Protein AF-A0A1I4NLL4-F1 (afdb_monomer_lite)

Structure (mmCIF, N/CA/C/O backbone):
data_AF-A0A1I4NLL4-F1
#
_entry.id   AF-A0A1I4NLL4-F1
#
loop_
_atom_site.group_PDB
_atom_site.id
_atom_site.type_symbol
_atom_site.label_atom_id
_atom_site.label_alt_id
_atom_site.label_comp_id
_atom_site.label_asym_id
_atom_site.label_entity_id
_atom_site.label_seq_id
_atom_site.pdbx_PDB_ins_code
_atom_site.Cartn_x
_atom_site.Cartn_y
_atom_site.Cartn_z
_atom_site.occupancy
_atom_site.B_iso_or_equiv
_atom_site.auth_seq_id
_atom_site.auth_comp_id
_atom_site.auth_asym_id
_atom_site.auth_atom_id
_atom_site.pdbx_PDB_model_num
ATOM 1 N N . MET A 1 1 ? 5.202 -12.900 27.255 1.00 68.69 1 MET A N 1
ATOM 2 C CA . MET A 1 1 ? 3.920 -12.199 27.009 1.00 68.69 1 MET A CA 1
ATOM 3 C C . MET A 1 1 ? 3.088 -12.267 28.282 1.00 68.69 1 MET A C 1
ATOM 5 O O . MET A 1 1 ? 3.001 -13.354 28.844 1.00 68.69 1 MET A O 1
ATOM 9 N N . LYS A 1 2 ? 2.554 -11.153 28.801 1.00 86.75 2 LYS A N 1
ATOM 10 C CA . LYS A 1 2 ? 1.769 -11.177 30.051 1.00 86.75 2 LYS A CA 1
ATOM 11 C C . LYS A 1 2 ? 0.328 -11.623 29.757 1.00 86.75 2 LYS A C 1
ATOM 13 O O . LYS A 1 2 ? -0.182 -11.386 28.667 1.00 86.75 2 LYS A O 1
ATOM 18 N N . VAL A 1 3 ? -0.362 -12.223 30.735 1.00 88.06 3 VAL A N 1
ATOM 19 C CA . VAL A 1 3 ? -1.762 -12.697 30.585 1.00 88.06 3 VAL A CA 1
ATOM 20 C C . VAL A 1 3 ? -2.715 -11.576 30.141 1.00 88.06 3 VAL A C 1
ATOM 22 O O . VAL A 1 3 ? -3.640 -11.814 29.366 1.00 88.06 3 VAL A O 1
ATOM 25 N N . ASN A 1 4 ? -2.480 -10.342 30.595 1.00 87.62 4 ASN A N 1
ATOM 26 C CA . ASN A 1 4 ? -3.275 -9.183 30.183 1.00 87.62 4 ASN A CA 1
ATOM 27 C C . ASN A 1 4 ? -3.059 -8.813 28.709 1.00 87.62 4 ASN A C 1
ATOM 29 O O . ASN A 1 4 ? -4.031 -8.479 28.033 1.00 87.62 4 ASN A O 1
ATOM 33 N N . ASP A 1 5 ? -1.830 -8.938 28.200 1.00 90.69 5 ASP A N 1
ATOM 34 C CA . ASP A 1 5 ? -1.518 -8.692 26.787 1.00 90.69 5 ASP A CA 1
ATOM 35 C C . ASP A 1 5 ? -2.234 -9.724 25.912 1.00 90.69 5 ASP A C 1
ATOM 37 O O . ASP A 1 5 ? -2.877 -9.366 24.930 1.00 90.69 5 ASP A O 1
ATOM 41 N N . LEU A 1 6 ? -2.224 -10.997 26.325 1.00 91.75 6 LEU A N 1
ATOM 42 C CA . LEU A 1 6 ? -2.932 -12.067 25.621 1.00 91.75 6 LEU A CA 1
ATOM 43 C C . LEU A 1 6 ? -4.442 -11.793 25.539 1.00 91.75 6 LEU A C 1
ATOM 45 O O . LEU A 1 6 ? -5.037 -11.908 24.470 1.00 91.75 6 LEU A O 1
ATOM 49 N N . LYS A 1 7 ? -5.070 -11.372 26.647 1.00 91.94 7 LYS A N 1
ATOM 50 C CA . LYS A 1 7 ? -6.494 -10.989 26.657 1.00 91.94 7 LYS A CA 1
ATOM 51 C C . LYS A 1 7 ? -6.779 -9.813 25.720 1.00 91.94 7 LYS A C 1
ATOM 53 O O . LYS A 1 7 ? -7.811 -9.810 25.048 1.00 91.94 7 LYS A O 1
ATOM 58 N N . ALA A 1 8 ? -5.892 -8.819 25.676 1.00 93.00 8 ALA A N 1
ATOM 59 C CA . ALA A 1 8 ? -6.034 -7.668 24.790 1.00 93.00 8 ALA A CA 1
ATOM 60 C C . ALA A 1 8 ? -5.918 -8.071 23.312 1.00 93.00 8 ALA A C 1
ATOM 62 O O . ALA A 1 8 ? -6.764 -7.666 22.515 1.00 93.00 8 ALA A O 1
ATOM 63 N N . ILE A 1 9 ? -4.942 -8.920 22.974 1.00 92.50 9 ILE A N 1
ATOM 64 C CA . ILE A 1 9 ? -4.741 -9.461 21.623 1.00 92.50 9 ILE A CA 1
ATOM 65 C C . ILE A 1 9 ? -5.979 -10.242 21.173 1.00 92.50 9 ILE A C 1
ATOM 67 O O . ILE A 1 9 ? -6.538 -9.940 20.125 1.00 92.50 9 ILE A O 1
ATOM 71 N N . LEU A 1 10 ? -6.482 -11.171 21.993 1.00 92.62 10 LEU A N 1
ATOM 72 C CA . LEU A 1 10 ? -7.676 -11.959 21.659 1.00 92.62 10 LEU A CA 1
ATOM 73 C C . LEU A 1 10 ? -8.913 -11.075 21.444 1.00 92.62 10 LEU A C 1
ATOM 75 O O . LEU A 1 10 ? -9.670 -11.268 20.493 1.00 92.62 10 LEU A O 1
ATOM 79 N N . LYS A 1 11 ? -9.105 -10.062 22.299 1.00 94.25 11 LYS A N 1
ATOM 80 C CA . LYS A 1 11 ? -10.208 -9.102 22.160 1.00 94.25 11 LYS A CA 1
ATOM 81 C C . LYS A 1 11 ? -10.083 -8.264 20.886 1.00 94.25 11 LYS A C 1
ATOM 83 O O . LYS A 1 11 ? -11.100 -7.952 20.270 1.00 94.25 11 LYS A O 1
ATOM 88 N N . PHE A 1 12 ? -8.866 -7.877 20.512 1.00 93.31 12 PHE A N 1
ATOM 89 C CA . PHE A 1 12 ? -8.600 -7.166 19.266 1.00 93.31 12 PHE A CA 1
ATOM 90 C C . PHE A 1 12 ? -8.915 -8.054 18.057 1.00 93.31 12 PHE A C 1
ATOM 92 O O . PHE A 1 12 ? -9.719 -7.656 17.221 1.00 93.31 12 PHE A O 1
ATOM 99 N N . SER A 1 13 ? -8.384 -9.278 18.021 1.00 91.56 13 SER A N 1
ATOM 100 C CA . SER A 1 13 ? -8.610 -10.232 16.928 1.00 91.56 13 SER A CA 1
ATOM 101 C C . SER A 1 13 ? -10.086 -10.587 16.743 1.00 91.56 13 SER A C 1
ATOM 103 O O . SER A 1 13 ? -10.565 -10.633 15.618 1.00 91.56 13 SER A O 1
ATOM 105 N N . SER A 1 14 ? -10.846 -10.754 17.830 1.00 93.38 14 SER A N 1
ATOM 106 C CA . SER A 1 14 ? -12.292 -11.001 17.740 1.00 93.38 14 SER A CA 1
ATOM 107 C C . SER A 1 14 ? -13.059 -9.812 17.146 1.00 93.38 14 SER A C 1
ATOM 109 O O . SER A 1 14 ? -13.998 -10.000 16.375 1.00 93.38 14 SER A O 1
ATOM 111 N N . ARG A 1 15 ? -12.663 -8.573 17.470 1.00 94.19 15 ARG A N 1
ATOM 112 C CA . ARG A 1 15 ? -13.264 -7.363 16.881 1.00 94.19 15 ARG A CA 1
ATOM 113 C C . ARG A 1 15 ? -12.895 -7.194 15.412 1.00 94.19 15 ARG A C 1
ATOM 115 O O . ARG A 1 15 ? -13.739 -6.753 14.643 1.00 94.19 15 ARG A O 1
ATOM 122 N N . GLU A 1 16 ? -11.658 -7.523 15.055 1.00 93.75 16 GLU A N 1
ATOM 123 C CA . GLU A 1 16 ? -11.162 -7.546 13.677 1.00 93.75 16 GLU A CA 1
ATOM 124 C C . GLU A 1 16 ? -11.992 -8.522 12.830 1.00 93.75 16 GLU A C 1
ATOM 126 O O . GLU A 1 16 ? -12.594 -8.121 11.837 1.00 93.75 16 GLU A O 1
ATOM 131 N N . GLU A 1 17 ? -12.142 -9.764 13.295 1.00 91.44 17 GLU A N 1
ATOM 132 C CA . GLU A 1 17 ? -12.950 -10.795 12.634 1.00 91.44 17 GLU A CA 1
ATOM 133 C C . GLU A 1 17 ? -14.425 -10.383 12.506 1.00 91.44 17 GLU A C 1
ATOM 135 O O . GLU A 1 17 ? -15.008 -10.467 11.426 1.00 91.44 17 GLU A O 1
ATOM 140 N N . ALA A 1 18 ? -15.019 -9.844 13.575 1.00 93.94 18 ALA A N 1
ATOM 141 C CA . ALA A 1 18 ? -16.400 -9.366 13.557 1.00 93.94 18 ALA A CA 1
ATOM 142 C C . ALA A 1 18 ? -16.617 -8.126 12.671 1.00 93.94 18 ALA A C 1
ATOM 144 O O . ALA A 1 18 ? -17.746 -7.877 12.247 1.00 93.94 18 ALA A O 1
ATOM 145 N N . MET A 1 19 ? -15.584 -7.313 12.432 1.00 95.06 19 MET A N 1
ATOM 146 C CA . MET A 1 19 ? -15.660 -6.164 11.531 1.00 95.06 19 MET A CA 1
ATOM 147 C C . MET A 1 19 ? -15.588 -6.623 10.077 1.00 95.06 19 MET A C 1
ATOM 149 O O . MET A 1 19 ? -16.462 -6.270 9.289 1.00 95.06 19 MET A O 1
ATOM 153 N N . PHE A 1 20 ? -14.595 -7.444 9.732 1.00 93.12 20 PHE A N 1
ATOM 154 C CA . PHE A 1 20 ? -14.406 -7.915 8.360 1.00 93.12 20 PHE A CA 1
ATOM 155 C C . PHE A 1 20 ? -15.505 -8.878 7.902 1.00 93.12 20 PHE A C 1
ATOM 157 O O . PHE A 1 20 ? -15.949 -8.800 6.757 1.00 93.12 20 PHE A O 1
ATOM 164 N N . GLY A 1 21 ? -16.065 -9.678 8.815 1.00 92.19 21 GLY A N 1
ATOM 165 C CA . GLY A 1 21 ? -17.220 -10.530 8.520 1.00 92.19 21 GLY A CA 1
ATOM 166 C C . GLY A 1 21 ? -18.465 -9.768 8.035 1.00 92.19 21 GLY A C 1
ATOM 167 O O . GLY A 1 21 ? -19.331 -10.360 7.397 1.00 92.19 21 GLY A O 1
ATOM 168 N N . ARG A 1 22 ? -18.563 -8.450 8.272 1.00 94.88 22 ARG A N 1
ATOM 169 C CA . ARG A 1 22 ? -19.704 -7.623 7.827 1.00 94.88 22 ARG A CA 1
ATOM 170 C C . ARG A 1 22 ? -19.713 -7.341 6.331 1.00 94.88 22 ARG A C 1
ATOM 172 O O . ARG A 1 22 ? -20.756 -6.974 5.805 1.00 94.88 22 ARG A O 1
ATOM 179 N N . PHE A 1 23 ? -18.579 -7.498 5.652 1.00 94.69 23 PHE A N 1
ATOM 180 C CA . PHE A 1 23 ? -18.478 -7.225 4.219 1.00 94.69 23 PHE A CA 1
ATOM 181 C C . PHE A 1 23 ? -18.923 -8.410 3.356 1.00 94.69 23 PHE A C 1
ATOM 183 O O . PHE A 1 23 ? -19.008 -8.256 2.138 1.00 94.69 23 PHE A O 1
ATOM 190 N N . GLY A 1 24 ? -19.217 -9.572 3.956 1.00 93.75 24 GLY A N 1
ATOM 191 C CA . GLY A 1 24 ? -19.687 -10.754 3.229 1.00 93.75 24 GLY A CA 1
ATOM 192 C C . GLY A 1 24 ? -18.651 -11.328 2.259 1.00 93.75 24 GLY A C 1
ATOM 193 O O . GLY A 1 24 ? -19.023 -11.844 1.212 1.00 93.75 24 GLY A O 1
ATOM 194 N N . LEU A 1 25 ? -17.364 -11.185 2.579 1.00 93.00 25 LEU A N 1
ATOM 195 C CA . LEU A 1 25 ? -16.252 -11.699 1.780 1.00 93.00 25 LEU A CA 1
ATOM 196 C C . LEU A 1 25 ? -15.595 -12.897 2.475 1.00 93.00 25 LEU A C 1
ATOM 198 O O . LEU A 1 25 ? -15.637 -12.977 3.709 1.00 93.00 25 LEU A O 1
ATOM 202 N N . PRO A 1 26 ? -14.955 -13.794 1.707 1.00 92.81 26 PRO A N 1
ATOM 203 C CA . PRO A 1 26 ? -14.045 -14.794 2.246 1.00 92.81 26 PRO A CA 1
ATOM 204 C C . PRO A 1 26 ? -12.984 -14.172 3.165 1.00 92.81 26 PRO A C 1
ATOM 206 O O . PRO A 1 26 ? -12.582 -13.019 3.007 1.00 92.81 26 PRO A O 1
ATOM 209 N N . ARG A 1 27 ? -12.548 -14.923 4.181 1.00 90.31 27 ARG A N 1
ATOM 210 C CA . ARG A 1 27 ? -11.624 -14.411 5.209 1.00 90.31 27 ARG A CA 1
ATOM 211 C C . ARG A 1 27 ? -10.237 -14.105 4.643 1.00 90.31 27 ARG A C 1
ATOM 213 O O . ARG A 1 27 ? -9.595 -13.150 5.073 1.00 90.31 27 ARG A O 1
ATOM 220 N N . ASP A 1 28 ? -9.783 -14.951 3.738 1.00 92.75 28 ASP A N 1
ATOM 221 C CA . ASP A 1 28 ? -8.515 -14.846 3.020 1.00 92.75 28 ASP A CA 1
ATOM 222 C C . ASP A 1 28 ? -8.435 -13.599 2.127 1.00 92.75 28 ASP A C 1
ATOM 224 O O . ASP A 1 28 ? -7.371 -12.988 2.062 1.00 92.75 28 ASP A O 1
ATOM 228 N N . ALA A 1 29 ? -9.567 -13.111 1.602 1.00 95.31 29 ALA A N 1
ATOM 229 C CA . ALA A 1 29 ? -9.661 -11.819 0.909 1.00 95.31 29 ALA A CA 1
ATOM 230 C C . ALA A 1 29 ? -9.086 -10.646 1.728 1.00 95.31 29 ALA A C 1
ATOM 232 O O . ALA A 1 29 ? -8.655 -9.642 1.171 1.00 95.31 29 ALA A O 1
ATOM 233 N N . PHE A 1 30 ? -9.091 -10.747 3.063 1.00 96.81 30 PHE A N 1
ATOM 234 C CA . PHE A 1 30 ? -8.588 -9.707 3.962 1.00 96.81 30 PHE A CA 1
ATOM 235 C C . PHE A 1 30 ? -7.141 -9.907 4.407 1.00 96.81 30 PHE A C 1
ATOM 237 O O . PHE A 1 30 ? -6.621 -9.040 5.115 1.00 96.81 30 PHE A O 1
ATOM 244 N N . TYR A 1 31 ? -6.476 -11.007 4.041 1.00 96.12 31 TYR A N 1
ATOM 245 C CA . TYR A 1 31 ? -5.102 -11.265 4.477 1.00 96.12 31 TYR A CA 1
ATOM 246 C C . TYR A 1 31 ? -4.155 -10.103 4.159 1.00 96.12 31 TYR A C 1
ATOM 248 O O . TYR A 1 31 ? -3.487 -9.659 5.100 1.00 96.12 31 TYR A O 1
ATOM 256 N N . PRO A 1 32 ? -4.157 -9.510 2.946 1.00 97.38 32 PRO A N 1
ATOM 257 C CA . PRO A 1 32 ? -3.305 -8.358 2.668 1.00 97.38 32 PRO A CA 1
ATOM 258 C C . PRO A 1 32 ? -3.560 -7.174 3.607 1.00 97.38 32 PRO A C 1
ATOM 260 O O . PRO A 1 32 ? -2.632 -6.620 4.197 1.00 97.38 32 PRO A O 1
ATOM 263 N N . MET A 1 33 ? -4.830 -6.817 3.830 1.00 97.62 33 MET A N 1
ATOM 264 C CA . MET A 1 33 ? -5.192 -5.707 4.718 1.00 97.62 33 MET A CA 1
ATOM 265 C C . MET A 1 33 ? -4.788 -5.983 6.170 1.00 97.62 33 MET A C 1
ATOM 267 O O . MET A 1 33 ? -4.257 -5.098 6.836 1.00 97.62 33 MET A O 1
ATOM 271 N N . ILE A 1 34 ? -5.013 -7.201 6.669 1.00 96.31 34 ILE A N 1
ATOM 272 C CA . ILE A 1 34 ? -4.640 -7.589 8.035 1.00 96.31 34 ILE A CA 1
ATOM 273 C C . ILE A 1 34 ? -3.123 -7.502 8.228 1.00 96.31 34 ILE A C 1
ATOM 275 O O . ILE A 1 34 ? -2.666 -7.016 9.266 1.00 96.31 34 ILE A O 1
ATOM 279 N N . LEU A 1 35 ? -2.346 -7.957 7.242 1.00 96.00 35 LEU A N 1
ATOM 280 C CA . LEU A 1 35 ? -0.888 -7.880 7.278 1.00 96.00 35 LEU A CA 1
ATOM 281 C C . LEU A 1 35 ? -0.412 -6.426 7.228 1.00 96.00 35 LEU A C 1
ATOM 283 O O . LEU A 1 35 ? 0.371 -6.041 8.093 1.00 96.00 35 LEU A O 1
ATOM 287 N N . SER A 1 36 ? -0.963 -5.585 6.345 1.00 96.62 36 SER A N 1
ATOM 288 C CA . SER A 1 36 ? -0.672 -4.142 6.333 1.00 96.62 36 SER A CA 1
ATOM 289 C C . SER A 1 36 ? -0.964 -3.477 7.678 1.00 96.62 36 SER A C 1
ATOM 291 O O . SER A 1 36 ? -0.145 -2.712 8.174 1.00 96.62 36 SER A O 1
ATOM 293 N N . LEU A 1 37 ? -2.104 -3.781 8.308 1.00 95.38 37 LEU A N 1
ATOM 294 C CA . LEU A 1 37 ? -2.489 -3.179 9.590 1.00 95.38 37 LEU A CA 1
ATOM 295 C C . LEU A 1 37 ? -1.563 -3.579 10.752 1.00 95.38 37 LEU A C 1
ATOM 297 O O . LEU A 1 37 ? -1.439 -2.825 11.716 1.00 95.38 37 LEU A O 1
ATOM 301 N N . LYS A 1 38 ? -0.953 -4.770 10.702 1.00 93.81 38 LYS A N 1
ATOM 302 C CA . LYS A 1 38 ? -0.145 -5.320 11.809 1.00 93.81 38 LYS A CA 1
ATOM 303 C C . LYS A 1 38 ? 1.356 -5.178 11.600 1.00 93.81 38 LYS A C 1
ATOM 305 O O . LYS A 1 38 ? 2.083 -5.007 12.574 1.00 93.81 38 LYS A O 1
ATOM 310 N N . LEU A 1 39 ? 1.810 -5.304 10.358 1.00 93.69 39 LEU A N 1
ATOM 311 C CA . LEU A 1 39 ? 3.221 -5.362 9.977 1.00 93.69 39 LEU A CA 1
ATOM 312 C C . LEU A 1 39 ? 3.651 -4.151 9.138 1.00 93.69 39 LEU A C 1
ATOM 314 O O . LEU A 1 39 ? 4.845 -3.969 8.909 1.00 93.69 39 LEU A O 1
ATOM 318 N N . GLY A 1 40 ? 2.701 -3.317 8.703 1.00 92.69 40 GLY A N 1
ATOM 319 C CA . GLY A 1 40 ? 2.948 -2.263 7.726 1.00 92.69 40 GLY A CA 1
ATOM 320 C C . GLY A 1 40 ? 3.198 -2.827 6.327 1.00 92.69 40 GLY A C 1
ATOM 321 O O . GLY A 1 40 ? 3.104 -4.031 6.092 1.00 92.69 40 GLY A O 1
ATOM 322 N N . GLY A 1 41 ? 3.529 -1.945 5.389 1.00 92.75 41 GLY A N 1
ATOM 323 C CA . GLY A 1 41 ? 3.769 -2.303 3.993 1.00 92.75 41 GLY A CA 1
ATOM 324 C C . GLY A 1 41 ? 2.508 -2.661 3.202 1.00 92.75 41 GLY A C 1
ATOM 325 O O . GLY A 1 41 ? 1.384 -2.683 3.709 1.00 92.75 41 GLY A O 1
ATOM 326 N N . ALA A 1 42 ? 2.725 -2.915 1.920 1.00 95.81 42 ALA A N 1
ATOM 327 C CA . ALA A 1 42 ? 1.732 -3.455 1.009 1.00 95.81 42 ALA A CA 1
ATOM 328 C C . ALA A 1 42 ? 1.888 -4.975 0.924 1.00 95.81 42 ALA A C 1
ATOM 330 O O . ALA A 1 42 ? 2.960 -5.499 1.231 1.00 95.81 42 ALA A O 1
ATOM 331 N N . TRP A 1 43 ? 0.796 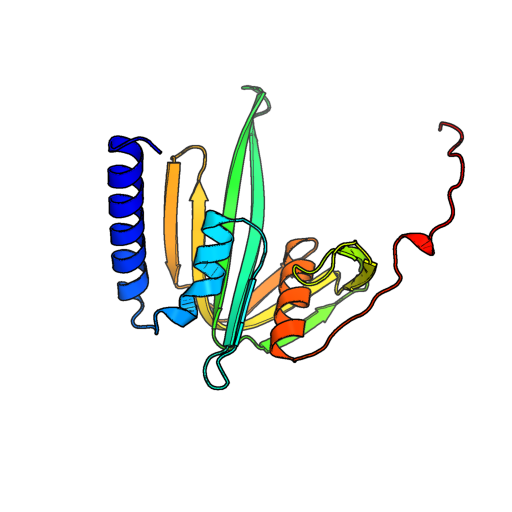-5.655 0.597 1.00 97.06 43 TRP A N 1
ATOM 332 C CA . TRP A 1 43 ? 0.743 -7.110 0.527 1.00 97.06 43 TRP A CA 1
ATOM 333 C C . TRP A 1 43 ? -0.197 -7.540 -0.592 1.00 97.06 43 TRP A C 1
ATOM 335 O O . TRP A 1 43 ? -1.106 -6.802 -0.976 1.00 97.06 43 TRP A O 1
ATOM 345 N N . SER A 1 44 ? -0.023 -8.766 -1.057 1.00 96.50 44 SER A N 1
ATOM 346 C CA . SER A 1 44 ? -0.845 -9.412 -2.072 1.00 96.50 44 SER A CA 1
ATOM 347 C C . SER A 1 44 ? -1.249 -10.805 -1.602 1.00 96.50 44 SER A C 1
ATOM 349 O O . SER A 1 44 ? -0.610 -11.416 -0.741 1.00 96.50 44 SER A O 1
ATOM 351 N N . TYR A 1 45 ? -2.364 -11.286 -2.133 1.00 96.25 45 TYR A N 1
ATOM 352 C CA . TYR A 1 45 ? -2.861 -12.636 -1.939 1.00 96.25 45 TYR A CA 1
ATOM 353 C C . TYR A 1 45 ? -3.521 -13.107 -3.231 1.00 96.25 45 TYR A C 1
ATOM 355 O O . TYR A 1 45 ? -4.336 -12.382 -3.803 1.00 96.25 45 TYR A O 1
ATOM 363 N N . ASP A 1 46 ? -3.178 -14.319 -3.654 1.00 94.62 46 ASP A N 1
ATOM 364 C CA . ASP A 1 46 ? -3.687 -14.944 -4.867 1.00 94.62 46 ASP A CA 1
ATOM 365 C C . ASP A 1 46 ? -4.120 -16.388 -4.574 1.00 94.62 46 ASP A C 1
ATOM 367 O O . ASP A 1 46 ? -3.311 -17.211 -4.137 1.00 94.62 46 ASP A O 1
ATOM 371 N N . ALA A 1 47 ? -5.404 -16.675 -4.793 1.00 89.25 47 ALA A N 1
ATOM 372 C CA . ALA A 1 47 ? -5.997 -18.010 -4.727 1.00 89.25 47 ALA A CA 1
ATOM 373 C C . ALA A 1 47 ? -6.584 -18.471 -6.077 1.00 89.25 47 ALA A C 1
ATOM 375 O O . ALA A 1 47 ? -7.375 -19.412 -6.125 1.00 89.25 47 ALA A O 1
ATOM 376 N N . GLY A 1 48 ? -6.201 -17.832 -7.184 1.00 83.69 48 GLY A N 1
ATOM 377 C CA . GLY A 1 48 ? -6.683 -18.117 -8.533 1.00 83.69 48 GLY A CA 1
ATOM 378 C C . GLY A 1 48 ? -8.011 -17.431 -8.856 1.00 83.69 48 GLY A C 1
ATOM 379 O O . GLY A 1 48 ? -8.063 -16.595 -9.751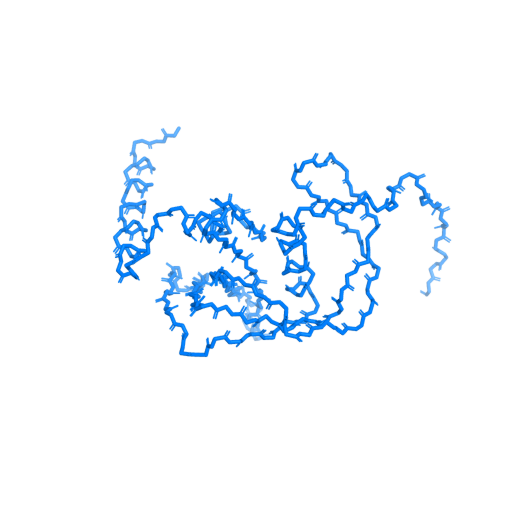 1.00 83.69 48 GLY A O 1
ATOM 380 N N . ASP A 1 49 ? -9.092 -17.771 -8.149 1.00 86.38 49 ASP A N 1
ATOM 381 C CA . ASP A 1 49 ? -10.422 -17.164 -8.350 1.00 86.38 49 ASP A CA 1
ATOM 382 C C . ASP A 1 49 ? -10.658 -15.900 -7.506 1.00 86.38 49 ASP A C 1
ATOM 384 O O . ASP A 1 49 ? -11.601 -15.143 -7.750 1.00 86.38 49 ASP A O 1
ATOM 388 N N . LEU A 1 50 ? -9.780 -15.660 -6.534 1.00 93.44 50 LEU A N 1
ATOM 389 C CA . LEU A 1 50 ? -9.773 -14.489 -5.677 1.00 93.44 50 LEU A CA 1
ATOM 390 C C . LEU A 1 50 ? -8.353 -13.937 -5.578 1.00 93.44 50 LEU A C 1
ATOM 392 O O . LEU A 1 50 ? -7.469 -14.541 -4.967 1.00 93.44 50 LEU A O 1
ATOM 396 N N . GLN A 1 51 ? -8.169 -12.745 -6.128 1.00 97.25 51 GLN A N 1
ATOM 397 C CA . GLN A 1 51 ? -6.946 -11.972 -6.005 1.00 97.25 51 GLN A CA 1
ATOM 398 C C . GLN A 1 51 ? -7.214 -10.725 -5.172 1.00 97.25 51 GLN A C 1
ATOM 400 O O . GLN A 1 51 ? -8.257 -10.078 -5.283 1.00 97.25 51 GLN A O 1
ATOM 405 N N . SER A 1 52 ? -6.273 -10.360 -4.311 1.00 98.00 52 SER A N 1
ATOM 406 C CA . SER A 1 52 ? -6.389 -9.132 -3.536 1.00 98.00 52 SER A CA 1
ATOM 407 C C . SER A 1 52 ? -5.038 -8.516 -3.237 1.00 98.00 52 SER A C 1
ATOM 409 O O . SER A 1 52 ? -4.053 -9.221 -3.033 1.00 98.00 52 SER A O 1
ATOM 411 N N . ILE A 1 53 ? -5.002 -7.187 -3.180 1.00 98.44 53 ILE A N 1
ATOM 412 C CA . ILE A 1 53 ? -3.826 -6.440 -2.726 1.00 98.44 53 ILE A CA 1
ATOM 413 C C . ILE A 1 53 ? -4.226 -5.402 -1.692 1.00 98.44 53 ILE A C 1
ATOM 415 O O . ILE A 1 53 ? -5.325 -4.843 -1.752 1.00 98.44 53 ILE A O 1
ATOM 419 N N . SER A 1 54 ? -3.313 -5.095 -0.779 1.00 98.31 54 SER A N 1
ATOM 420 C CA . SER A 1 54 ? -3.393 -3.930 0.087 1.00 98.31 54 SER A CA 1
ATOM 421 C C . SER A 1 54 ? -2.371 -2.874 -0.322 1.00 98.31 54 SER A C 1
ATOM 423 O O . SER A 1 54 ? -1.193 -3.161 -0.504 1.00 98.31 54 SER A O 1
ATOM 425 N N . VAL A 1 55 ? -2.806 -1.621 -0.428 1.00 98.25 55 VAL A N 1
ATOM 426 C CA . VAL A 1 55 ? -1.947 -0.475 -0.749 1.00 98.25 55 VAL A CA 1
ATOM 427 C C . VAL A 1 55 ? -2.033 0.539 0.380 1.00 98.25 55 VAL A C 1
ATOM 429 O O . VAL A 1 55 ? -3.124 0.962 0.767 1.00 98.25 55 VAL A O 1
ATOM 432 N N . MET A 1 56 ? -0.878 0.947 0.905 1.00 97.06 56 MET A N 1
ATOM 433 C CA . MET A 1 56 ? -0.805 1.944 1.969 1.00 97.06 56 MET A CA 1
ATOM 434 C C . MET A 1 56 ? -0.650 3.358 1.425 1.00 97.06 56 MET A C 1
ATOM 436 O O . MET A 1 56 ? 0.147 3.624 0.519 1.00 97.06 56 MET A O 1
ATOM 440 N N . LYS A 1 57 ? -1.350 4.291 2.060 1.00 96.25 57 LYS A N 1
ATOM 441 C CA . LYS A 1 57 ? -1.158 5.729 1.912 1.00 96.25 57 LYS A CA 1
ATOM 442 C C . LYS A 1 57 ? -0.981 6.339 3.294 1.00 96.25 57 LYS A C 1
ATOM 444 O O . LYS A 1 57 ? -1.853 6.221 4.147 1.00 96.25 57 LYS A O 1
ATOM 449 N N . VAL A 1 58 ? 0.158 6.989 3.502 1.00 94.88 58 VAL A N 1
ATOM 450 C CA . VAL A 1 58 ? 0.520 7.593 4.786 1.00 94.88 58 VAL A CA 1
ATOM 451 C C . VAL A 1 58 ? 0.616 9.096 4.611 1.00 94.88 58 VAL A C 1
ATOM 453 O O . VAL A 1 58 ? 1.227 9.579 3.658 1.00 94.88 58 VAL A O 1
ATOM 456 N N . PHE A 1 59 ? 0.019 9.832 5.535 1.00 93.25 59 PHE A N 1
ATOM 457 C CA . PHE A 1 59 ? 0.168 11.275 5.625 1.00 93.25 59 PHE A CA 1
ATOM 458 C C . PHE A 1 59 ? 0.284 11.697 7.084 1.00 93.25 59 PHE A C 1
ATOM 460 O O . PHE A 1 59 ? -0.228 11.034 7.986 1.00 93.25 59 PHE A O 1
ATOM 467 N N . THR A 1 60 ? 0.982 12.803 7.307 1.00 95.12 60 THR A N 1
ATOM 468 C CA . THR A 1 60 ? 1.232 13.344 8.641 1.00 95.12 60 THR A CA 1
ATOM 469 C C . THR A 1 60 ? 0.520 14.674 8.766 1.00 95.12 60 THR A C 1
ATOM 471 O O . THR A 1 60 ? 0.804 15.603 8.013 1.00 95.12 60 THR A O 1
ATOM 474 N N . ASN A 1 61 ? -0.367 14.776 9.750 1.00 93.25 61 ASN A N 1
ATOM 475 C CA . ASN A 1 61 ? -0.891 16.058 10.189 1.00 93.25 61 ASN A CA 1
ATOM 476 C C . ASN A 1 61 ? 0.091 16.612 11.220 1.00 93.25 61 ASN A C 1
ATOM 478 O O . ASN A 1 61 ? 0.120 16.135 12.357 1.00 93.25 61 ASN A O 1
ATOM 482 N N . TYR A 1 62 ? 0.934 17.550 10.792 1.00 96.12 62 TYR A N 1
ATOM 483 C CA . TYR A 1 62 ? 1.878 18.244 11.662 1.00 96.12 62 TYR A CA 1
ATOM 484 C C . TYR A 1 62 ? 1.328 19.616 12.034 1.00 96.12 62 TYR A C 1
ATOM 486 O O . TYR A 1 62 ? 0.986 20.414 11.164 1.00 96.12 62 TYR A O 1
ATOM 494 N N . ASP A 1 63 ? 1.232 19.866 13.331 1.00 95.19 63 ASP A N 1
ATOM 495 C CA . ASP A 1 63 ? 0.861 21.154 13.888 1.00 95.19 63 ASP A CA 1
ATOM 496 C C . ASP A 1 63 ? 2.140 21.931 14.230 1.00 95.19 63 ASP A C 1
ATOM 498 O O . ASP A 1 63 ? 2.917 21.545 15.108 1.00 95.19 63 ASP A O 1
ATOM 502 N N . GLU A 1 64 ? 2.361 23.028 13.505 1.00 96.81 64 GLU A N 1
ATOM 503 C CA . GLU A 1 64 ? 3.535 23.887 13.665 1.00 96.81 64 GLU A CA 1
ATOM 504 C C . GLU A 1 64 ? 3.536 24.695 14.967 1.00 96.81 64 GLU A C 1
ATOM 506 O O . GLU A 1 64 ? 4.606 25.111 15.414 1.00 96.81 64 GLU A O 1
ATOM 511 N N . GLU A 1 65 ? 2.380 24.933 15.582 1.00 97.00 65 GLU A N 1
ATOM 512 C CA . GLU A 1 65 ? 2.273 25.658 16.847 1.00 97.00 65 GLU A CA 1
ATOM 513 C C . GLU A 1 65 ? 2.609 24.727 18.011 1.00 97.00 65 GLU A C 1
ATOM 515 O O . GLU A 1 65 ? 3.482 25.026 18.827 1.00 97.00 65 GLU A O 1
ATOM 520 N N . THR A 1 66 ? 1.973 23.554 18.051 1.00 96.31 66 THR A N 1
ATOM 521 C CA . THR A 1 66 ? 2.190 22.574 19.125 1.00 96.31 66 THR A CA 1
ATOM 522 C C . THR A 1 66 ? 3.420 21.693 18.901 1.00 96.31 66 THR A C 1
ATOM 524 O O . THR A 1 66 ? 3.767 20.889 19.770 1.00 96.31 66 THR A O 1
ATOM 527 N N . LYS A 1 67 ? 4.078 21.811 17.738 1.00 96.69 67 LYS A N 1
ATOM 528 C CA . LYS A 1 67 ? 5.204 20.970 17.291 1.00 96.69 67 LYS A CA 1
ATOM 529 C C . LYS A 1 67 ? 4.901 19.470 17.363 1.00 96.69 67 LYS A C 1
ATOM 531 O O . LYS A 1 67 ? 5.809 18.655 17.533 1.00 96.69 67 LYS A O 1
ATOM 536 N N . THR A 1 68 ? 3.628 19.100 17.217 1.00 96.00 68 THR A N 1
ATOM 537 C CA . THR A 1 68 ? 3.145 17.721 17.335 1.00 96.00 68 THR A CA 1
ATOM 538 C C . THR A 1 68 ? 2.670 17.197 15.983 1.00 96.00 68 THR A C 1
ATOM 540 O O . THR A 1 68 ? 1.917 17.858 15.275 1.00 96.00 68 THR A O 1
ATOM 543 N N . GLY A 1 69 ? 3.093 15.981 15.627 1.00 95.81 69 GLY A N 1
ATOM 544 C CA . GLY A 1 69 ? 2.688 15.296 14.401 1.00 95.81 69 GLY A CA 1
ATOM 545 C C . GLY A 1 69 ? 1.934 14.006 14.688 1.00 95.81 69 GLY A C 1
ATOM 546 O O . GLY A 1 69 ? 2.407 13.183 15.468 1.00 95.81 69 GLY A O 1
ATOM 547 N N . ASN A 1 70 ? 0.797 13.805 14.024 1.00 95.56 70 ASN A N 1
ATOM 548 C CA . ASN A 1 70 ? 0.058 12.544 14.057 1.00 95.56 70 ASN A CA 1
ATOM 549 C C . ASN A 1 70 ? -0.067 11.980 12.641 1.00 95.56 70 ASN A C 1
ATOM 551 O O . ASN A 1 70 ? -0.567 12.655 11.737 1.00 95.56 70 ASN A O 1
ATOM 555 N N . THR A 1 71 ? 0.369 10.737 12.446 1.00 94.44 71 THR A N 1
ATOM 556 C CA . THR A 1 71 ? 0.163 10.028 11.182 1.00 94.44 71 THR A CA 1
ATOM 557 C C . THR A 1 71 ? -1.261 9.501 11.078 1.00 94.44 71 THR A C 1
ATOM 559 O O . THR A 1 71 ? -1.865 9.048 12.062 1.00 94.44 71 THR A O 1
ATOM 562 N N . ILE A 1 72 ? -1.784 9.546 9.858 1.00 94.75 72 ILE A N 1
ATOM 563 C CA . ILE A 1 72 ? -2.928 8.758 9.432 1.00 94.75 72 ILE A CA 1
ATOM 564 C C . ILE A 1 72 ? -2.432 7.806 8.352 1.00 94.75 72 ILE A C 1
ATOM 566 O O . ILE A 1 72 ? -1.795 8.216 7.378 1.00 94.75 72 ILE A O 1
ATOM 570 N N . GLU A 1 73 ? -2.719 6.528 8.556 1.00 96.38 73 GLU A N 1
ATOM 571 C CA . GLU A 1 73 ? -2.365 5.464 7.627 1.00 96.38 73 GLU A CA 1
ATOM 572 C C . GLU A 1 73 ? -3.649 4.876 7.060 1.00 96.38 73 GLU A C 1
ATOM 574 O O . GLU A 1 73 ? -4.461 4.304 7.787 1.00 96.38 73 GLU A O 1
ATOM 579 N N . GLU A 1 74 ? -3.853 5.047 5.762 1.00 97.75 74 GLU A N 1
ATOM 580 C CA . GLU A 1 74 ? -4.946 4.427 5.031 1.00 97.75 74 GLU A CA 1
ATOM 581 C C . GLU A 1 74 ? -4.437 3.164 4.343 1.00 97.75 74 GLU A C 1
ATOM 583 O O . GLU A 1 74 ? -3.513 3.211 3.530 1.00 97.75 74 GLU A O 1
ATOM 588 N N . VAL A 1 75 ? -5.063 2.035 4.657 1.00 98.31 75 VAL A N 1
ATOM 589 C CA . VAL A 1 75 ? -4.847 0.747 4.002 1.00 98.31 75 VAL A CA 1
ATOM 590 C C . VAL A 1 75 ? -6.031 0.486 3.083 1.00 98.31 75 VAL A C 1
ATOM 592 O O . VAL A 1 75 ? -7.149 0.279 3.555 1.00 98.31 75 VAL A O 1
ATOM 595 N N . TYR A 1 76 ? -5.789 0.497 1.778 1.00 98.56 76 TYR A N 1
ATOM 596 C CA . TYR A 1 76 ? -6.785 0.196 0.755 1.00 98.56 76 TYR A CA 1
ATOM 597 C C . TYR A 1 76 ? -6.657 -1.265 0.345 1.00 98.56 76 TYR A C 1
ATOM 599 O O . TYR A 1 76 ? -5.608 -1.650 -0.151 1.00 98.56 76 TYR A O 1
ATOM 607 N N . LEU A 1 77 ? -7.705 -2.060 0.527 1.00 98.62 77 LEU A N 1
ATOM 608 C CA . LEU A 1 77 ? -7.833 -3.412 -0.002 1.00 98.62 77 LEU A CA 1
ATOM 609 C C . LEU A 1 77 ? -8.591 -3.365 -1.325 1.00 98.62 77 LEU A C 1
ATOM 611 O O . LEU A 1 77 ? -9.714 -2.859 -1.372 1.00 98.62 77 LEU A O 1
ATOM 615 N N . PHE A 1 78 ? -7.995 -3.930 -2.365 1.00 98.62 78 PHE A N 1
ATOM 616 C CA . PHE A 1 78 ? -8.601 -4.093 -3.678 1.00 98.62 78 PHE A CA 1
ATOM 617 C C . PHE A 1 78 ? -8.875 -5.571 -3.922 1.00 98.62 78 PHE A C 1
ATOM 619 O O . PHE A 1 78 ? -7.975 -6.384 -3.727 1.00 98.62 78 PHE A O 1
ATOM 626 N N . LEU A 1 79 ? -10.089 -5.905 -4.361 1.00 98.00 79 LEU A N 1
ATOM 627 C CA . LEU A 1 79 ? -10.437 -7.258 -4.800 1.00 98.00 79 LEU A CA 1
ATOM 628 C C . LEU A 1 79 ? -10.471 -7.349 -6.319 1.00 98.00 79 LEU A C 1
ATOM 630 O O . LEU A 1 79 ? -11.115 -6.516 -6.961 1.00 98.00 79 LEU A O 1
ATOM 634 N N . ASN A 1 80 ? -9.805 -8.369 -6.853 1.00 97.31 80 ASN A N 1
ATOM 635 C CA . ASN A 1 80 ? -9.589 -8.601 -8.278 1.00 97.31 80 ASN A CA 1
ATOM 636 C C . ASN A 1 80 ? -9.172 -7.298 -8.989 1.00 97.31 80 ASN A C 1
ATOM 638 O O . ASN A 1 80 ? -9.912 -6.779 -9.830 1.00 97.31 80 ASN A O 1
ATOM 642 N N . PRO A 1 81 ? -8.055 -6.675 -8.555 1.00 98.06 81 PRO A N 1
ATOM 643 C CA . PRO A 1 81 ? -7.615 -5.410 -9.116 1.00 98.06 81 PRO A CA 1
ATOM 644 C C . PRO A 1 81 ? -7.123 -5.564 -10.557 1.00 98.06 81 PRO A C 1
ATOM 646 O O . PRO A 1 81 ? -6.464 -6.533 -10.912 1.00 98.06 81 PRO A O 1
ATOM 649 N N . GLU A 1 82 ? -7.355 -4.534 -11.359 1.00 97.88 82 GLU A N 1
ATOM 650 C CA . GLU A 1 82 ? -6.865 -4.402 -12.726 1.00 97.88 82 GLU A CA 1
ATOM 651 C C . GLU A 1 82 ? -6.263 -3.010 -12.929 1.00 97.88 82 GLU A C 1
ATOM 653 O O . GLU A 1 82 ? -6.761 -2.003 -12.406 1.00 97.88 82 GLU A O 1
ATOM 658 N N . TYR A 1 83 ? -5.218 -2.923 -13.751 1.00 97.81 83 TYR A N 1
ATOM 659 C CA . TYR A 1 83 ? -4.711 -1.630 -14.195 1.00 97.81 83 TYR A CA 1
ATOM 660 C C . TYR A 1 83 ? -5.676 -0.967 -15.174 1.00 97.81 83 TYR A C 1
ATOM 662 O O . TYR A 1 83 ? -5.989 -1.507 -16.230 1.00 97.81 83 TYR A O 1
ATOM 670 N N . VAL A 1 84 ? -6.057 0.269 -14.864 1.00 98.31 84 VAL A N 1
ATOM 671 C CA . VAL A 1 84 ? -6.674 1.183 -15.832 1.00 98.31 84 VAL A CA 1
ATOM 672 C C . VAL A 1 84 ? -5.588 1.952 -16.580 1.00 98.31 84 VAL A C 1
ATOM 674 O O . VAL A 1 84 ? -5.661 2.107 -17.796 1.00 98.31 84 VAL A O 1
ATOM 677 N N . SER A 1 85 ? -4.569 2.440 -15.865 1.00 98.12 85 SER A N 1
ATOM 678 C CA . SER A 1 85 ? -3.426 3.129 -16.470 1.00 98.12 85 SER A CA 1
ATOM 679 C C . SER A 1 85 ? -2.179 3.116 -15.579 1.00 98.12 85 SER A C 1
ATOM 681 O O . SER A 1 85 ? -2.255 2.942 -14.359 1.00 98.12 85 SER A O 1
ATOM 683 N N . LYS A 1 86 ? -1.021 3.318 -16.220 1.00 98.00 86 LYS A N 1
ATOM 684 C CA . LYS A 1 86 ? 0.305 3.497 -15.611 1.00 98.00 86 LYS A CA 1
ATOM 685 C C . LYS A 1 86 ? 0.959 4.728 -16.252 1.00 98.00 86 LYS A C 1
ATOM 687 O O . LYS A 1 86 ? 0.891 4.875 -17.470 1.00 98.00 86 LYS A O 1
ATOM 692 N N . GLU A 1 87 ? 1.594 5.592 -15.464 1.00 98.38 87 GLU A N 1
ATOM 693 C CA . GLU A 1 87 ? 2.257 6.806 -15.962 1.00 98.38 87 GLU A CA 1
ATOM 694 C C . GLU A 1 87 ? 3.606 7.046 -15.272 1.00 98.38 87 GLU A C 1
ATOM 696 O O . GLU A 1 87 ? 3.740 6.895 -14.054 1.00 98.38 87 GLU A O 1
ATOM 701 N N . GLY A 1 88 ? 4.592 7.491 -16.056 1.00 97.81 88 GLY A N 1
ATOM 702 C CA . GLY A 1 88 ? 5.921 7.877 -15.585 1.00 97.81 88 GLY A CA 1
ATOM 703 C C . GLY A 1 88 ? 6.845 6.689 -15.322 1.00 97.81 88 GLY A C 1
ATOM 704 O O . GLY A 1 88 ? 6.420 5.538 -15.303 1.00 97.81 88 GLY A O 1
ATOM 705 N N . ILE A 1 89 ? 8.129 6.982 -15.122 1.00 97.44 89 ILE A N 1
ATOM 706 C CA . ILE A 1 89 ? 9.158 5.991 -14.797 1.00 97.44 89 ILE A CA 1
ATOM 707 C C . ILE A 1 89 ? 9.962 6.527 -13.617 1.00 97.44 89 ILE A C 1
ATOM 709 O O . ILE A 1 89 ? 10.515 7.624 -13.680 1.00 97.44 89 ILE A O 1
ATOM 713 N N . VAL A 1 90 ? 10.022 5.748 -12.542 1.00 97.81 90 VAL A N 1
ATOM 714 C CA . VAL A 1 90 ? 10.792 6.048 -11.337 1.00 97.81 90 VAL A CA 1
ATOM 715 C C . VAL A 1 90 ? 11.766 4.911 -11.084 1.00 97.81 90 VAL A C 1
ATOM 717 O O . VAL A 1 90 ? 11.354 3.768 -10.897 1.00 97.81 90 VAL A O 1
ATOM 720 N N . ASN A 1 91 ? 13.053 5.244 -11.039 1.00 96.38 91 ASN A N 1
ATOM 721 C CA . ASN A 1 91 ? 14.099 4.341 -10.575 1.00 96.38 91 ASN A CA 1
ATOM 722 C C . ASN A 1 91 ? 14.147 4.400 -9.050 1.00 96.38 91 ASN A C 1
ATOM 724 O O . ASN A 1 91 ? 14.336 5.477 -8.479 1.00 96.38 91 ASN A O 1
ATOM 728 N N . ARG A 1 92 ? 13.965 3.265 -8.375 1.00 94.69 92 ARG A N 1
ATOM 729 C CA . ARG A 1 92 ? 14.010 3.221 -6.912 1.00 94.69 92 ARG A CA 1
ATOM 730 C C . ARG A 1 92 ? 14.560 1.912 -6.384 1.00 94.69 92 ARG A C 1
ATOM 732 O O . ARG A 1 92 ? 14.481 0.881 -7.035 1.00 94.69 92 ARG A O 1
ATOM 739 N N . LEU A 1 93 ? 15.067 1.970 -5.161 1.00 94.25 93 LEU A N 1
ATOM 740 C CA . LEU A 1 93 ? 15.511 0.793 -4.429 1.00 94.25 93 LEU A CA 1
ATOM 741 C C . LEU A 1 93 ? 14.346 0.175 -3.646 1.00 94.25 93 LEU A C 1
ATOM 743 O O . LEU A 1 93 ? 13.798 0.820 -2.744 1.00 94.25 93 LEU A O 1
ATOM 747 N N . GLU A 1 94 ? 14.034 -1.087 -3.920 1.00 91.44 94 GLU A N 1
ATOM 748 C CA . GLU A 1 94 ? 13.009 -1.884 -3.234 1.00 91.44 94 GLU A CA 1
ATOM 749 C C . GLU A 1 94 ? 13.594 -3.197 -2.716 1.00 91.44 94 GLU A C 1
ATOM 751 O O . GLU A 1 94 ? 14.542 -3.719 -3.290 1.00 91.44 94 GLU A O 1
ATOM 756 N N . ARG A 1 95 ? 13.021 -3.740 -1.639 1.00 87.81 95 ARG A N 1
ATOM 757 C CA . ARG A 1 95 ? 13.275 -5.113 -1.186 1.00 87.81 95 ARG A CA 1
ATOM 758 C C . ARG A 1 95 ? 11.943 -5.846 -1.142 1.00 87.81 95 ARG A C 1
ATOM 760 O O . ARG A 1 95 ? 11.044 -5.404 -0.430 1.00 87.81 95 ARG A O 1
ATOM 767 N N . CYS A 1 96 ? 11.839 -6.947 -1.878 1.00 82.69 96 CYS A N 1
ATOM 768 C CA . CYS A 1 96 ? 10.725 -7.885 -1.752 1.00 82.69 96 CYS A CA 1
ATOM 769 C C . CYS A 1 96 ? 10.923 -8.759 -0.503 1.00 82.69 96 CYS A C 1
ATOM 771 O O . CYS A 1 96 ? 12.062 -9.040 -0.141 1.00 82.69 96 CYS A O 1
ATOM 773 N N . GLY A 1 97 ? 9.847 -9.226 0.139 1.00 75.00 97 GLY A N 1
ATOM 774 C CA . GLY A 1 97 ? 9.938 -10.109 1.314 1.00 75.00 97 GLY A CA 1
ATOM 775 C C . GLY A 1 97 ? 10.738 -11.397 1.072 1.00 75.00 97 GLY A C 1
ATOM 776 O O . GLY A 1 97 ? 11.341 -11.919 2.005 1.00 75.00 97 GLY A O 1
ATOM 777 N N . ASN A 1 98 ? 10.809 -11.848 -0.184 1.00 77.31 98 ASN A N 1
ATOM 778 C CA . ASN A 1 98 ? 11.541 -13.047 -0.599 1.00 77.31 98 ASN A CA 1
ATOM 779 C C . ASN A 1 98 ? 13.024 -12.787 -0.925 1.00 77.31 98 ASN A C 1
ATOM 781 O O . ASN A 1 98 ? 13.747 -13.723 -1.254 1.00 77.31 98 ASN A O 1
ATOM 785 N N . LYS A 1 99 ? 13.486 -11.531 -0.864 1.00 81.31 99 LYS A N 1
ATOM 786 C CA . LYS A 1 99 ? 14.872 -11.140 -1.157 1.00 81.31 99 LYS A CA 1
ATOM 787 C C . LYS A 1 99 ? 15.546 -10.606 0.104 1.00 81.31 99 LYS A C 1
ATOM 789 O O . LYS A 1 99 ? 14.960 -9.833 0.862 1.00 81.31 99 LYS A O 1
ATOM 794 N N . GLU A 1 100 ? 16.802 -10.989 0.317 1.00 83.69 100 GLU A N 1
ATOM 795 C CA . GLU A 1 100 ? 17.579 -10.527 1.476 1.00 83.69 100 GLU A CA 1
ATOM 796 C C . GLU A 1 100 ? 17.953 -9.040 1.354 1.00 83.69 100 GLU A C 1
ATOM 798 O O . GLU A 1 100 ? 17.932 -8.296 2.340 1.00 83.69 100 GLU A O 1
ATOM 803 N N . GLU A 1 101 ? 18.202 -8.587 0.124 1.00 88.06 101 GLU A N 1
ATOM 804 C CA . GLU A 1 101 ? 18.732 -7.262 -0.188 1.00 88.06 101 GLU A CA 1
ATOM 805 C C . GLU A 1 101 ? 17.800 -6.421 -1.069 1.00 88.06 101 GLU A C 1
ATOM 807 O O . GLU A 1 101 ? 16.806 -6.895 -1.623 1.00 88.06 101 GLU A O 1
ATOM 812 N N . ARG A 1 102 ? 18.122 -5.126 -1.178 1.00 92.31 102 ARG A N 1
ATOM 813 C CA . ARG A 1 102 ? 17.424 -4.202 -2.074 1.00 92.31 102 ARG A CA 1
ATOM 814 C C . ARG A 1 102 ? 17.958 -4.339 -3.501 1.00 92.31 102 ARG A C 1
ATOM 816 O O . ARG A 1 102 ? 19.154 -4.524 -3.699 1.00 92.31 102 ARG A O 1
ATOM 823 N N . SER A 1 103 ? 17.088 -4.123 -4.476 1.00 93.44 103 SER A N 1
ATOM 824 C CA . SER A 1 103 ? 17.450 -3.958 -5.883 1.00 93.44 103 SER A CA 1
ATOM 825 C C . SER A 1 103 ? 16.886 -2.646 -6.415 1.00 93.44 103 SER A C 1
ATOM 827 O O . SER A 1 103 ? 15.829 -2.179 -5.981 1.00 93.44 103 SER A O 1
ATOM 829 N N . LEU A 1 104 ? 17.583 -2.050 -7.374 1.00 95.75 104 LEU A N 1
ATOM 830 C CA . LEU A 1 104 ? 17.077 -0.976 -8.209 1.00 95.75 104 LEU A CA 1
ATOM 831 C C . LEU A 1 104 ? 16.063 -1.547 -9.192 1.00 95.75 104 LEU A C 1
ATOM 833 O O . LEU A 1 104 ? 16.387 -2.405 -10.011 1.00 95.75 104 LEU A O 1
ATOM 837 N N . VAL A 1 105 ? 14.846 -1.038 -9.121 1.00 95.06 105 VAL A N 1
ATOM 838 C CA . VAL A 1 105 ? 13.740 -1.409 -9.998 1.00 95.06 105 VAL A CA 1
ATOM 839 C C . VAL A 1 105 ? 13.129 -0.160 -10.611 1.00 95.06 105 VAL A C 1
ATOM 841 O O . VAL A 1 105 ? 13.304 0.959 -10.111 1.00 95.06 105 VAL A O 1
ATOM 844 N N . THR A 1 106 ? 12.389 -0.361 -11.693 1.00 95.94 106 THR A N 1
ATOM 845 C CA . THR A 1 106 ? 11.558 0.672 -12.302 1.00 95.94 106 THR A CA 1
ATOM 846 C C . THR A 1 106 ? 10.115 0.515 -11.835 1.00 95.94 106 THR A C 1
ATOM 848 O O . THR A 1 106 ? 9.571 -0.587 -11.743 1.00 95.94 106 THR A O 1
ATOM 851 N N . ARG A 1 107 ? 9.479 1.641 -11.508 1.00 96.56 107 ARG A N 1
ATOM 852 C CA . ARG A 1 107 ? 8.066 1.703 -11.123 1.00 96.56 107 ARG A CA 1
ATOM 853 C C . ARG A 1 107 ? 7.365 2.851 -11.839 1.00 96.56 107 ARG A C 1
ATOM 855 O O . ARG A 1 107 ? 8.005 3.872 -12.101 1.00 96.56 107 ARG A O 1
ATOM 862 N N . PRO A 1 108 ? 6.060 2.735 -12.116 1.00 97.69 108 PRO A N 1
ATOM 863 C CA . PRO A 1 108 ? 5.277 3.881 -12.551 1.00 97.69 108 PRO A CA 1
ATOM 864 C C . PRO A 1 108 ? 5.205 4.937 -11.442 1.00 97.69 108 PRO A C 1
ATOM 866 O O . PRO A 1 108 ? 5.037 4.608 -10.268 1.00 97.69 108 PRO A O 1
ATOM 869 N N . TYR A 1 109 ? 5.311 6.218 -11.803 1.00 98.19 109 TYR A N 1
ATOM 870 C CA . TYR A 1 109 ? 5.104 7.319 -10.854 1.00 98.19 109 TYR A CA 1
ATOM 871 C C . TYR A 1 109 ? 3.653 7.380 -10.369 1.00 98.19 109 TYR A C 1
ATOM 873 O O . TYR A 1 109 ? 3.399 7.694 -9.203 1.00 98.19 109 TYR A O 1
ATOM 881 N N . SER A 1 110 ? 2.708 7.081 -11.262 1.00 98.38 110 SER A N 1
ATOM 882 C CA . SER A 1 110 ? 1.281 7.039 -10.970 1.00 98.38 110 SER A CA 1
ATOM 883 C C . SER A 1 110 ? 0.628 5.799 -11.562 1.00 98.38 110 SER A C 1
ATOM 885 O O . SER A 1 110 ? 0.989 5.350 -12.649 1.00 98.38 110 SER A O 1
ATOM 887 N N . VAL A 1 111 ? -0.356 5.264 -10.843 1.00 98.50 111 VAL A N 1
ATOM 888 C CA . VAL A 1 111 ? -1.203 4.163 -11.304 1.00 98.50 111 VAL A CA 1
ATOM 889 C C . VAL A 1 111 ? -2.661 4.484 -11.025 1.00 98.50 111 VAL A C 1
ATOM 891 O O . VAL A 1 111 ? -2.983 5.138 -10.027 1.00 98.50 111 VAL A O 1
ATOM 894 N N . ILE A 1 112 ? -3.538 3.990 -11.890 1.00 98.50 112 ILE A N 1
ATOM 895 C CA . ILE A 1 112 ? -4.975 3.935 -11.643 1.00 98.50 112 ILE A CA 1
ATOM 896 C C . ILE A 1 112 ? -5.372 2.465 -11.635 1.00 98.50 112 ILE A C 1
ATOM 898 O O . ILE A 1 112 ? -5.164 1.763 -12.625 1.00 98.50 112 ILE A O 1
ATOM 902 N N . LEU A 1 113 ? -5.936 2.018 -10.516 1.00 98.44 113 LEU A N 1
ATOM 903 C CA . LEU A 1 113 ? -6.455 0.666 -10.349 1.00 98.44 113 LEU A CA 1
ATOM 904 C C . LEU A 1 113 ? -7.973 0.695 -10.332 1.00 98.44 113 LEU A C 1
ATOM 906 O O . LEU A 1 113 ? -8.570 1.573 -9.707 1.00 98.44 113 LEU A O 1
ATOM 910 N N . LYS A 1 114 ? -8.581 -0.290 -10.981 1.00 98.44 114 LYS A N 1
ATOM 911 C CA . LYS A 1 114 ? -9.991 -0.640 -10.836 1.00 98.44 114 LYS A CA 1
ATOM 912 C C . LYS A 1 114 ? -10.079 -1.955 -10.070 1.00 98.44 114 LYS A C 1
ATOM 914 O O . LYS A 1 114 ? -9.196 -2.784 -10.207 1.00 98.44 114 LYS A O 1
ATOM 919 N N . ALA A 1 115 ? -11.119 -2.143 -9.274 1.00 98.25 115 ALA A N 1
ATOM 920 C CA . ALA A 1 115 ? -11.368 -3.383 -8.547 1.00 98.25 115 ALA A CA 1
ATOM 921 C C . ALA A 1 115 ? -12.869 -3.658 -8.457 1.00 98.25 115 ALA A C 1
ATOM 923 O O . ALA A 1 115 ? -13.697 -2.760 -8.633 1.00 98.25 115 ALA A O 1
ATOM 924 N N . GLU A 1 116 ? -13.246 -4.895 -8.154 1.00 97.31 116 GLU A N 1
ATOM 925 C CA . GLU A 1 116 ? -14.653 -5.240 -7.940 1.00 97.31 116 GLU A CA 1
ATOM 926 C C . GLU A 1 116 ? -15.240 -4.519 -6.727 1.00 97.31 116 GLU A C 1
ATOM 928 O O . GLU A 1 116 ? -16.383 -4.043 -6.775 1.00 97.31 116 GLU A O 1
ATOM 933 N N . ARG A 1 117 ? -14.435 -4.444 -5.662 1.00 97.88 117 ARG A N 1
ATOM 934 C CA . ARG A 1 117 ? -14.719 -3.784 -4.387 1.00 97.88 117 ARG A CA 1
ATOM 935 C C . ARG A 1 117 ? -13.437 -3.156 -3.854 1.00 97.88 117 ARG A C 1
ATOM 937 O O . ARG A 1 117 ? -12.354 -3.725 -4.012 1.00 97.88 117 ARG A O 1
ATOM 944 N N . ILE A 1 118 ? -13.575 -2.004 -3.200 1.00 98.50 118 ILE A N 1
ATOM 945 C CA . ILE A 1 118 ? -12.471 -1.325 -2.520 1.00 98.50 118 ILE A CA 1
ATOM 946 C C . ILE A 1 118 ? -12.878 -1.077 -1.073 1.00 98.50 118 ILE A C 1
ATOM 948 O O . ILE A 1 118 ? -13.852 -0.378 -0.801 1.00 98.50 118 ILE A O 1
ATOM 952 N N . ILE A 1 119 ? -12.117 -1.635 -0.136 1.00 98.44 119 ILE A N 1
ATOM 953 C CA . ILE A 1 119 ? -12.327 -1.439 1.301 1.00 98.44 119 ILE A CA 1
ATOM 954 C C . ILE A 1 119 ? -11.152 -0.6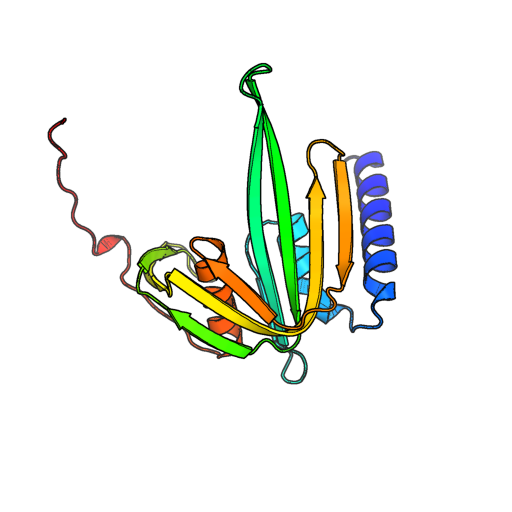36 1.839 1.00 98.44 119 ILE A C 1
ATOM 956 O O . ILE A 1 119 ? -10.004 -0.955 1.559 1.00 98.44 119 ILE A O 1
ATOM 960 N N . VAL A 1 120 ? -11.417 0.400 2.629 1.00 98.12 120 VAL A N 1
ATOM 961 C CA . VAL A 1 120 ? -10.375 1.213 3.259 1.00 98.12 120 VAL A CA 1
ATOM 962 C C . VAL A 1 120 ? -10.433 1.078 4.774 1.00 98.12 120 VAL A C 1
ATOM 964 O O . VAL A 1 120 ? -11.503 1.167 5.379 1.00 98.12 120 VAL A O 1
ATOM 967 N N . ALA A 1 121 ? -9.267 0.893 5.386 1.00 98.00 121 ALA A N 1
ATOM 968 C CA . ALA A 1 121 ? -9.058 0.979 6.821 1.00 98.00 121 ALA A CA 1
ATOM 969 C C . ALA A 1 121 ? -8.131 2.163 7.127 1.00 98.00 121 ALA A C 1
ATOM 971 O O . ALA A 1 121 ? -6.971 2.161 6.730 1.00 98.00 121 ALA A O 1
ATOM 972 N N . ALA A 1 122 ? -8.635 3.177 7.829 1.00 97.44 122 ALA A N 1
ATOM 973 C CA . ALA A 1 122 ? -7.878 4.358 8.232 1.00 97.44 122 ALA A CA 1
ATOM 974 C C . ALA A 1 122 ? -7.486 4.268 9.713 1.00 97.44 122 ALA A C 1
ATOM 976 O O . ALA A 1 122 ? -8.352 4.265 10.597 1.00 97.44 122 ALA A O 1
ATOM 977 N N . ILE A 1 123 ? -6.185 4.210 9.987 1.00 96.69 123 ILE A N 1
ATOM 978 C CA . ILE A 1 123 ? -5.606 4.198 11.329 1.00 96.69 123 ILE A CA 1
ATOM 979 C C . ILE A 1 123 ? -5.339 5.642 11.752 1.00 96.69 123 ILE A C 1
ATOM 981 O O . ILE A 1 123 ? -4.546 6.345 11.133 1.00 96.69 123 ILE A O 1
ATOM 985 N N . SER A 1 124 ? -5.981 6.084 12.833 1.00 94.75 124 SER A N 1
ATOM 986 C CA . SER A 1 124 ? -5.705 7.379 13.459 1.00 94.75 124 SER A CA 1
ATOM 987 C C . SER A 1 124 ? -4.900 7.170 14.735 1.00 94.75 124 SER A C 1
ATOM 989 O O . SER A 1 124 ? -5.412 6.606 15.709 1.00 94.75 124 SER A O 1
ATOM 991 N N . THR A 1 125 ? -3.656 7.654 14.740 1.00 94.56 125 THR A N 1
ATOM 992 C CA . THR A 1 125 ? -2.775 7.610 15.919 1.00 94.56 125 THR A CA 1
ATOM 993 C C . THR A 1 125 ? -3.291 8.510 17.043 1.00 94.56 125 THR A C 1
ATOM 995 O O . THR A 1 125 ? -3.351 8.081 18.195 1.00 94.56 125 THR A O 1
ATOM 998 N N . GLU A 1 126 ? -3.801 9.691 16.694 1.00 93.50 126 GLU A N 1
ATOM 999 C CA . GLU A 1 126 ? -4.450 10.630 17.614 1.00 93.50 126 GLU A CA 1
ATOM 1000 C C . GLU A 1 126 ? -5.656 9.998 18.335 1.00 93.50 126 GLU A C 1
ATOM 1002 O O . GLU A 1 126 ? -5.739 9.991 19.563 1.00 93.50 126 GLU A O 1
ATOM 1007 N N . LYS A 1 127 ? -6.592 9.407 17.577 1.00 94.81 127 LYS A N 1
ATOM 1008 C CA . LYS A 1 127 ? -7.830 8.833 18.136 1.00 94.81 127 LYS A CA 1
ATOM 1009 C C . LYS A 1 127 ? -7.642 7.420 18.682 1.00 94.81 127 LYS A C 1
ATOM 1011 O O . LYS A 1 127 ? -8.555 6.911 19.335 1.00 94.81 127 LYS A O 1
ATOM 1016 N N . ARG A 1 128 ? -6.511 6.771 18.381 1.00 94.62 128 ARG A N 1
ATOM 1017 C CA . ARG A 1 128 ? -6.230 5.348 18.653 1.00 94.62 128 ARG A CA 1
ATOM 1018 C C . ARG A 1 128 ? -7.355 4.437 18.158 1.00 94.62 128 ARG A C 1
ATOM 1020 O O . ARG A 1 128 ? -7.833 3.554 18.873 1.00 94.62 128 ARG A O 1
ATOM 1027 N N . LYS A 1 129 ? -7.831 4.708 16.942 1.00 95.69 129 LYS A N 1
ATOM 1028 C CA . LYS A 1 129 ? -8.965 4.019 16.312 1.00 95.69 129 LYS A CA 1
ATOM 1029 C C . LYS A 1 129 ? -8.640 3.655 14.873 1.00 95.69 129 LYS A C 1
ATOM 1031 O O . LYS A 1 129 ? -7.928 4.389 14.193 1.00 95.69 129 LYS A O 1
ATOM 1036 N N . ILE A 1 130 ? -9.228 2.546 14.435 1.00 96.88 130 ILE A N 1
ATOM 1037 C CA . ILE A 1 130 ? -9.236 2.104 13.044 1.00 96.88 130 ILE A CA 1
ATOM 1038 C C . ILE A 1 130 ? -10.664 2.271 12.535 1.00 96.88 130 ILE A C 1
ATOM 1040 O O . ILE A 1 130 ? -11.604 1.738 13.131 1.00 96.88 130 ILE A O 1
ATOM 1044 N N . PHE A 1 131 ? -10.826 3.044 11.470 1.00 97.00 131 PHE A N 1
ATOM 1045 C CA . PHE A 1 131 ? -12.105 3.269 10.807 1.00 97.00 131 PHE A CA 1
ATOM 1046 C C . PHE A 1 131 ? -12.125 2.463 9.519 1.00 97.00 131 PHE A C 1
ATOM 1048 O O . PHE A 1 131 ? -11.236 2.635 8.695 1.00 97.00 131 PHE A O 1
ATOM 1055 N N . VAL A 1 132 ? -13.116 1.591 9.348 1.00 97.50 132 VAL A N 1
ATOM 1056 C CA . VAL A 1 132 ? -13.214 0.719 8.173 1.00 97.50 132 VAL A CA 1
ATOM 1057 C C . VAL A 1 132 ? -14.498 1.034 7.421 1.00 97.50 132 VAL A C 1
ATOM 1059 O O . VAL A 1 132 ? -15.556 1.152 8.043 1.00 97.50 132 VAL A O 1
ATOM 1062 N N . ARG A 1 133 ? -14.408 1.178 6.099 1.00 97.62 133 ARG A N 1
ATOM 1063 C CA . ARG A 1 133 ? -15.561 1.360 5.209 1.00 97.62 133 ARG A CA 1
ATOM 1064 C C . ARG A 1 133 ? -15.274 0.788 3.827 1.00 97.62 133 ARG A C 1
ATOM 1066 O O . ARG A 1 133 ? -14.121 0.701 3.421 1.00 97.62 133 ARG A O 1
ATOM 1073 N N . GLU A 1 134 ? -16.328 0.456 3.102 1.00 98.19 134 GLU A N 1
ATOM 1074 C CA . GLU A 1 134 ? -16.257 0.203 1.664 1.00 98.19 134 GLU A CA 1
ATOM 1075 C C . GLU A 1 134 ? -16.462 1.515 0.901 1.00 98.19 134 GLU A C 1
ATOM 1077 O O . GLU A 1 134 ? -17.181 2.403 1.370 1.00 98.19 134 GLU A O 1
ATOM 1082 N N . LEU A 1 135 ? -15.775 1.663 -0.229 1.00 97.88 135 LEU A N 1
ATOM 1083 C CA . LEU A 1 135 ? -15.938 2.795 -1.136 1.00 97.88 135 LEU A CA 1
ATOM 1084 C C . LEU A 1 135 ? -17.004 2.476 -2.185 1.00 97.88 135 LEU A C 1
ATOM 1086 O O . LEU A 1 135 ? -17.112 1.339 -2.641 1.00 97.88 135 LEU A O 1
ATOM 1090 N N . GLU A 1 136 ? -17.775 3.489 -2.576 1.00 96.81 136 GLU A N 1
ATOM 1091 C CA . GLU A 1 136 ? -18.719 3.366 -3.692 1.00 96.81 136 GLU A CA 1
ATOM 1092 C C . GLU A 1 136 ? -17.970 3.368 -5.031 1.00 96.81 136 GLU A C 1
ATOM 1094 O O . GLU A 1 136 ? -18.343 2.669 -5.976 1.00 96.81 136 GLU A O 1
ATOM 1099 N N . GLU A 1 137 ? -16.877 4.129 -5.105 1.00 95.81 137 GLU A N 1
ATOM 1100 C CA . GLU A 1 137 ? -15.989 4.150 -6.250 1.00 95.81 137 GLU A CA 1
ATOM 1101 C C . GLU A 1 137 ? -15.224 2.833 -6.378 1.00 95.81 137 GLU A C 1
ATOM 1103 O O . GLU A 1 137 ? -14.622 2.326 -5.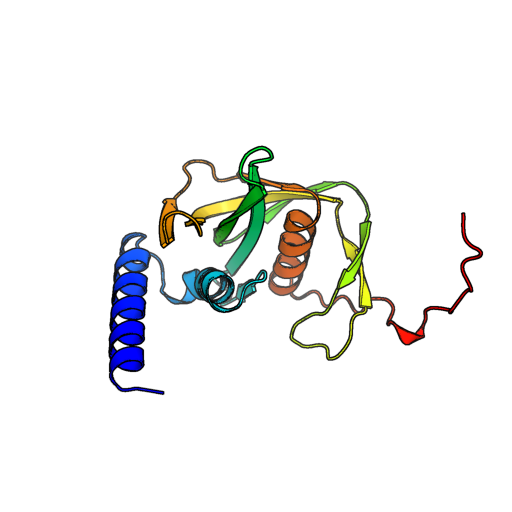433 1.00 95.81 137 GLU A O 1
ATOM 1108 N N . LYS A 1 138 ? -15.182 2.318 -7.607 1.00 97.06 138 LYS A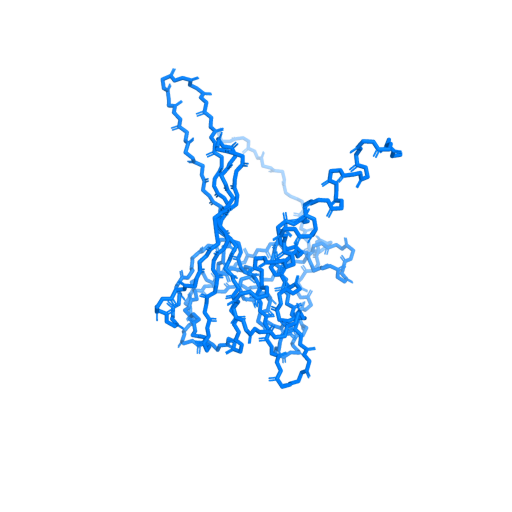 N 1
ATOM 1109 C CA . LYS A 1 138 ? -14.452 1.095 -7.964 1.00 97.06 138 LYS A CA 1
ATOM 1110 C C . LYS A 1 138 ? -13.068 1.353 -8.541 1.00 97.06 138 LYS A C 1
ATOM 1112 O O . LYS A 1 138 ? -12.406 0.418 -8.976 1.00 97.06 138 LYS A O 1
ATOM 1117 N N . THR A 1 139 ? -12.645 2.612 -8.562 1.00 97.88 139 THR A N 1
ATOM 1118 C CA . THR A 1 139 ? -11.383 3.049 -9.152 1.00 97.88 139 THR A CA 1
ATOM 1119 C C . THR A 1 139 ? -10.650 3.948 -8.170 1.00 97.88 139 THR A C 1
ATOM 1121 O O . THR A 1 139 ? -11.257 4.831 -7.567 1.00 97.88 139 THR A O 1
ATOM 1124 N N . MET A 1 140 ? -9.340 3.760 -8.034 1.00 98.06 140 MET A N 1
ATOM 1125 C CA . MET A 1 140 ? -8.484 4.583 -7.185 1.00 98.06 140 MET A CA 1
ATOM 1126 C C . MET A 1 140 ? -7.210 4.972 -7.925 1.00 98.06 140 MET A C 1
ATOM 1128 O O . MET A 1 140 ? -6.645 4.173 -8.671 1.00 98.06 140 MET A O 1
ATOM 1132 N N . SER A 1 141 ? -6.744 6.198 -7.691 1.00 97.94 141 SER A N 1
ATOM 1133 C CA . SER A 1 141 ? -5.467 6.674 -8.220 1.00 97.94 141 SER A CA 1
ATOM 1134 C C . SER A 1 141 ? -4.433 6.801 -7.109 1.00 97.94 141 SER A C 1
ATOM 1136 O O . SER A 1 141 ? -4.717 7.314 -6.024 1.00 97.94 141 SER A O 1
ATOM 1138 N N . PHE A 1 142 ? -3.214 6.362 -7.399 1.00 98.12 142 PHE A N 1
ATOM 1139 C CA . PHE A 1 142 ? -2.066 6.523 -6.518 1.00 98.12 142 PHE A CA 1
ATOM 1140 C C . PHE A 1 142 ? -0.926 7.229 -7.245 1.00 98.12 142 PHE A C 1
ATOM 1142 O O . PHE A 1 142 ? -0.785 7.145 -8.469 1.00 98.12 142 PHE A O 1
ATOM 1149 N N . LYS A 1 143 ? -0.095 7.925 -6.464 1.00 97.62 143 LYS A N 1
ATOM 1150 C CA . LYS A 1 143 ? 1.134 8.588 -6.911 1.00 97.62 143 LYS A CA 1
ATOM 1151 C C . LYS A 1 143 ? 2.260 8.334 -5.916 1.00 97.62 143 LYS A C 1
ATOM 1153 O O . LYS A 1 143 ? 1.999 8.136 -4.727 1.00 97.62 143 LYS A O 1
ATOM 1158 N N . GLY A 1 144 ? 3.501 8.380 -6.392 1.00 96.56 144 GLY A N 1
ATOM 1159 C CA . GLY A 1 144 ? 4.688 8.255 -5.547 1.00 96.56 144 GLY A CA 1
ATOM 1160 C C . GLY A 1 144 ? 4.720 6.922 -4.783 1.00 96.56 144 GLY A C 1
ATOM 1161 O O . GLY A 1 144 ? 4.381 5.894 -5.367 1.00 96.56 144 GLY A O 1
ATOM 1162 N N . PRO A 1 145 ? 5.083 6.909 -3.483 1.00 95.50 145 PRO A N 1
ATOM 1163 C CA . PRO A 1 145 ? 5.240 5.677 -2.703 1.00 95.50 145 PRO A CA 1
ATOM 1164 C C . PRO A 1 145 ? 4.072 4.688 -2.805 1.00 95.50 145 PRO A C 1
ATOM 1166 O O . PRO A 1 145 ? 4.304 3.502 -3.020 1.00 95.50 145 PRO A O 1
ATOM 1169 N N . SER A 1 146 ? 2.827 5.168 -2.730 1.00 97.38 146 SER A N 1
ATOM 1170 C CA . SER A 1 146 ? 1.640 4.311 -2.848 1.00 97.38 146 SER A CA 1
ATOM 1171 C C . SER A 1 146 ? 1.484 3.696 -4.240 1.00 97.38 146 SER A C 1
ATOM 1173 O O . SER A 1 146 ? 1.042 2.559 -4.347 1.00 97.38 146 SER A O 1
ATOM 1175 N N . ALA A 1 147 ? 1.870 4.410 -5.304 1.00 98.00 147 ALA A N 1
ATOM 1176 C CA . ALA A 1 147 ? 1.844 3.855 -6.659 1.00 98.00 147 ALA A CA 1
ATOM 1177 C C . ALA A 1 147 ? 2.881 2.744 -6.826 1.00 98.00 147 ALA A C 1
ATOM 1179 O O . ALA A 1 147 ? 2.616 1.746 -7.486 1.00 98.00 147 ALA A O 1
ATOM 1180 N N . PHE A 1 148 ? 4.041 2.893 -6.190 1.00 96.50 148 PHE A N 1
ATOM 1181 C CA . PHE A 1 148 ? 5.085 1.879 -6.229 1.00 96.50 148 PHE A CA 1
ATOM 1182 C C . PHE A 1 148 ? 4.691 0.623 -5.451 1.00 96.50 148 PHE A C 1
ATOM 1184 O O . PHE A 1 148 ? 4.928 -0.480 -5.926 1.00 96.50 148 PHE A O 1
ATOM 1191 N N . TYR A 1 149 ? 4.057 0.795 -4.285 1.00 96.19 149 TYR A N 1
ATOM 1192 C CA . TYR A 1 149 ? 3.477 -0.306 -3.518 1.00 96.19 149 TYR A CA 1
ATOM 1193 C C . TYR A 1 149 ? 2.415 -1.051 -4.322 1.00 96.19 149 TYR A C 1
ATOM 1195 O O . TYR A 1 149 ? 2.506 -2.260 -4.472 1.00 96.19 149 TYR A O 1
ATOM 1203 N N . ALA A 1 150 ? 1.458 -0.322 -4.901 1.00 97.69 150 ALA A N 1
ATOM 1204 C CA . ALA A 1 150 ? 0.457 -0.908 -5.781 1.00 97.69 150 ALA A CA 1
ATOM 1205 C C . ALA A 1 150 ? 1.107 -1.678 -6.937 1.00 97.69 150 ALA A C 1
ATOM 1207 O O . ALA A 1 150 ? 0.721 -2.807 -7.213 1.00 97.69 150 ALA A O 1
ATOM 1208 N N . ALA A 1 151 ? 2.120 -1.092 -7.579 1.00 97.19 151 ALA A N 1
ATOM 1209 C CA . ALA A 1 151 ? 2.788 -1.733 -8.698 1.00 97.19 151 ALA A CA 1
ATOM 1210 C C . ALA A 1 151 ? 3.515 -3.025 -8.311 1.00 97.19 151 ALA A C 1
ATOM 1212 O O . ALA A 1 151 ? 3.393 -4.013 -9.025 1.00 97.19 151 ALA A O 1
ATOM 1213 N N . HIS A 1 152 ? 4.200 -3.025 -7.166 1.00 95.56 152 HIS A N 1
ATOM 1214 C CA . HIS A 1 152 ? 4.862 -4.206 -6.619 1.00 95.56 152 HIS A CA 1
ATOM 1215 C C . HIS A 1 152 ? 3.867 -5.339 -6.331 1.00 95.56 152 HIS A C 1
ATOM 1217 O O . HIS A 1 152 ? 4.096 -6.473 -6.730 1.00 95.56 152 HIS A O 1
ATOM 1223 N N . GLU A 1 153 ? 2.746 -5.046 -5.669 1.00 96.44 153 GLU A N 1
ATOM 1224 C CA . GLU A 1 153 ? 1.773 -6.093 -5.326 1.00 96.44 153 GLU A CA 1
ATOM 1225 C C . GLU A 1 153 ? 1.012 -6.623 -6.543 1.00 96.44 153 GLU A C 1
ATOM 1227 O O . GLU A 1 153 ? 0.677 -7.802 -6.596 1.00 96.44 153 GLU A O 1
ATOM 1232 N N . MET A 1 154 ? 0.778 -5.778 -7.549 1.00 96.81 154 MET A N 1
ATOM 1233 C CA . MET A 1 154 ? 0.215 -6.224 -8.823 1.00 96.81 154 MET A CA 1
ATOM 1234 C C . MET A 1 154 ? 1.165 -7.165 -9.582 1.00 96.81 154 MET A C 1
ATOM 1236 O O . MET A 1 154 ? 0.687 -8.086 -10.229 1.00 96.81 154 MET A O 1
ATOM 1240 N N . GLU A 1 155 ? 2.488 -6.984 -9.489 1.00 94.38 155 GLU A N 1
ATOM 1241 C CA . GLU A 1 155 ? 3.462 -7.907 -10.104 1.00 94.38 155 GLU A CA 1
ATOM 1242 C C . GLU A 1 155 ? 3.357 -9.324 -9.524 1.00 94.38 155 GLU A C 1
ATOM 1244 O O . GLU A 1 155 ? 3.423 -10.294 -10.278 1.00 94.38 155 GLU A O 1
ATOM 1249 N N . HIS A 1 156 ? 3.112 -9.453 -8.213 1.00 93.00 156 HIS A N 1
ATOM 1250 C CA . HIS A 1 156 ? 2.880 -10.757 -7.576 1.00 93.00 156 HIS A CA 1
ATOM 1251 C C . HIS A 1 156 ? 1.627 -11.452 -8.114 1.00 93.00 156 HIS A C 1
ATOM 1253 O O . HIS A 1 156 ? 1.673 -12.655 -8.381 1.00 93.00 156 HIS A O 1
ATOM 1259 N N . LEU A 1 157 ? 0.538 -10.699 -8.319 1.00 93.75 157 LEU A N 1
ATOM 1260 C CA . LEU A 1 157 ? -0.702 -11.217 -8.918 1.00 93.75 157 LEU A CA 1
ATOM 1261 C C . LEU A 1 157 ? -0.542 -11.584 -10.399 1.00 93.75 157 LEU A C 1
ATOM 1263 O O . LEU A 1 157 ? -1.191 -12.499 -10.893 1.00 93.75 157 LEU A O 1
ATOM 1267 N N . GLU A 1 158 ? 0.319 -10.866 -11.120 1.00 91.31 158 GLU A N 1
ATOM 1268 C CA . GLU A 1 158 ? 0.657 -11.158 -12.517 1.00 91.31 158 GLU A CA 1
ATOM 1269 C C . GLU A 1 158 ? 1.707 -12.288 -12.634 1.00 91.31 158 GLU A C 1
ATOM 1271 O O . GLU A 1 158 ? 2.061 -12.686 -13.745 1.00 91.31 158 GLU A O 1
ATOM 1276 N N . HIS A 1 159 ? 2.200 -12.816 -11.503 1.00 87.38 159 HIS A N 1
ATOM 1277 C CA . HIS A 1 159 ? 3.293 -13.791 -11.402 1.00 87.38 159 HIS A CA 1
ATOM 1278 C C . HIS A 1 159 ? 4.566 -13.358 -12.149 1.00 87.38 159 HIS A C 1
ATOM 1280 O O . HIS A 1 159 ? 5.268 -14.169 -12.761 1.00 87.38 159 HIS A O 1
ATOM 1286 N N . ILE A 1 160 ? 4.864 -12.060 -12.096 1.00 84.94 160 ILE A N 1
ATOM 1287 C CA . ILE A 1 160 ? 6.051 -11.452 -12.693 1.00 84.94 160 ILE A CA 1
ATOM 1288 C C . ILE A 1 160 ? 7.085 -11.227 -11.590 1.00 84.94 160 ILE A C 1
ATOM 1290 O O . ILE A 1 160 ? 6.874 -10.425 -10.684 1.00 84.94 160 ILE A O 1
ATOM 1294 N N . GLU A 1 161 ? 8.246 -11.874 -11.692 1.00 75.25 161 GLU A N 1
ATOM 1295 C CA . GLU A 1 161 ? 9.395 -11.536 -10.848 1.00 75.25 161 GLU A CA 1
ATOM 1296 C C . GLU A 1 161 ? 10.298 -10.518 -11.547 1.00 75.25 161 GLU A C 1
ATOM 1298 O O . GLU A 1 161 ? 10.842 -10.763 -12.625 1.00 75.25 161 GLU A O 1
ATOM 1303 N N . ILE A 1 162 ? 10.486 -9.361 -10.907 1.00 78.81 162 ILE A N 1
ATOM 1304 C CA . ILE A 1 162 ? 11.474 -8.371 -11.335 1.00 78.81 162 ILE A CA 1
ATOM 1305 C C . ILE A 1 162 ? 12.744 -8.542 -10.505 1.00 78.81 162 ILE A C 1
ATOM 1307 O O . ILE A 1 162 ? 12.767 -8.344 -9.283 1.00 78.81 162 ILE A O 1
ATOM 1311 N N . ASP A 1 163 ? 13.837 -8.885 -11.185 1.00 77.69 163 ASP A N 1
ATOM 1312 C CA . ASP A 1 163 ? 15.128 -9.072 -10.528 1.00 77.69 163 ASP A CA 1
ATOM 1313 C C . ASP A 1 163 ? 15.757 -7.768 -10.046 1.00 77.69 163 ASP A C 1
ATOM 1315 O O . ASP A 1 163 ? 16.249 -7.687 -8.912 1.00 77.69 163 ASP A O 1
ATOM 1319 N N . GLY A 1 164 ? 15.629 -6.727 -10.869 1.00 87.75 164 GLY A N 1
ATOM 1320 C CA . GLY A 1 164 ? 16.251 -5.430 -10.643 1.00 87.75 164 GLY A CA 1
ATOM 1321 C C . GLY A 1 164 ? 17.779 -5.490 -10.713 1.00 87.75 164 GLY A C 1
ATOM 1322 O O . GLY A 1 164 ? 18.382 -6.548 -10.879 1.00 87.75 164 GLY A O 1
ATOM 1323 N N . LEU A 1 165 ? 18.421 -4.330 -10.588 1.00 92.81 165 LEU A N 1
ATOM 1324 C CA . LEU A 1 165 ? 19.876 -4.239 -10.473 1.00 92.81 165 LEU A CA 1
ATOM 1325 C C . LEU A 1 165 ? 20.266 -4.281 -8.982 1.00 92.81 165 LEU A C 1
ATOM 1327 O O . LEU A 1 165 ? 19.786 -3.443 -8.218 1.00 92.81 165 LEU A O 1
ATOM 1331 N N . PRO A 1 166 ? 21.107 -5.222 -8.532 1.00 92.56 166 PRO A N 1
ATOM 1332 C CA . PRO A 1 166 ? 21.428 -5.371 -7.114 1.00 92.56 166 PRO A CA 1
ATOM 1333 C C . PRO A 1 166 ? 22.285 -4.216 -6.575 1.00 92.56 166 PRO A C 1
ATOM 1335 O O . PRO A 1 166 ? 22.984 -3.536 -7.328 1.00 92.56 166 PRO A O 1
ATOM 1338 N N . MET A 1 167 ? 22.283 -4.022 -5.250 1.00 91.56 167 MET A N 1
ATOM 1339 C CA . MET A 1 167 ? 23.040 -2.944 -4.589 1.00 91.56 167 MET A CA 1
ATOM 1340 C C . MET A 1 167 ? 24.547 -2.969 -4.879 1.00 91.56 167 MET A C 1
ATOM 1342 O O . MET A 1 167 ? 25.158 -1.910 -4.975 1.00 91.56 167 MET A O 1
ATOM 1346 N N . TRP A 1 168 ? 25.164 -4.143 -5.042 1.00 91.31 168 TRP A N 1
ATOM 1347 C CA . TRP A 1 168 ? 26.605 -4.252 -5.320 1.00 91.31 168 TRP A CA 1
ATOM 1348 C C . TRP A 1 168 ? 27.004 -3.842 -6.746 1.00 91.31 168 TRP A C 1
ATOM 1350 O O . TRP A 1 168 ? 28.188 -3.842 -7.068 1.00 91.31 168 TRP A O 1
ATOM 1360 N N . ALA A 1 169 ? 26.040 -3.496 -7.604 1.00 94.00 169 ALA A N 1
ATOM 1361 C CA . ALA A 1 169 ? 26.311 -2.882 -8.902 1.00 94.00 169 ALA A CA 1
ATOM 1362 C C . ALA A 1 169 ? 26.486 -1.352 -8.823 1.00 94.00 169 ALA A C 1
ATOM 1364 O O . ALA A 1 169 ? 26.751 -0.718 -9.840 1.00 94.00 169 ALA A O 1
ATOM 1365 N N . PHE A 1 170 ? 26.292 -0.751 -7.645 1.00 94.69 170 PHE A N 1
ATOM 1366 C CA . PHE A 1 170 ? 26.462 0.682 -7.431 1.00 94.69 170 PHE A CA 1
ATOM 1367 C C . PHE A 1 170 ? 27.921 1.011 -7.113 1.00 94.69 170 PHE A C 1
ATOM 1369 O O . PHE A 1 170 ? 28.599 0.274 -6.396 1.00 94.69 170 PHE A O 1
ATOM 1376 N N . GLU A 1 171 ? 28.379 2.159 -7.599 1.00 96.00 171 GLU A N 1
ATOM 1377 C CA . GLU A 1 171 ? 29.701 2.700 -7.294 1.00 96.00 171 GLU A CA 1
ATOM 1378 C C . GLU A 1 171 ? 29.601 3.740 -6.171 1.00 96.00 171 GLU A C 1
ATOM 1380 O O . GLU A 1 171 ? 28.642 4.511 -6.096 1.00 96.00 171 GLU A O 1
ATOM 1385 N N . TYR A 1 172 ? 30.595 3.760 -5.282 1.00 95.38 172 TYR A N 1
ATOM 1386 C CA . TYR A 1 172 ? 30.723 4.810 -4.275 1.00 95.38 172 TYR A CA 1
ATOM 1387 C C . TYR A 1 172 ? 31.468 6.004 -4.872 1.00 95.38 172 TYR A C 1
ATOM 1389 O O . TYR A 1 172 ? 32.609 5.865 -5.310 1.00 95.38 172 TYR A O 1
ATOM 1397 N N . GLU A 1 173 ? 30.854 7.183 -4.821 1.00 94.31 173 GLU A N 1
ATOM 1398 C CA . GLU A 1 173 ? 31.484 8.455 -5.172 1.00 94.31 173 GLU A CA 1
ATOM 1399 C C . GLU A 1 173 ? 31.440 9.401 -3.963 1.00 94.31 173 GLU A C 1
ATOM 1401 O O . GLU A 1 173 ? 30.429 9.497 -3.262 1.00 94.31 173 GLU A O 1
ATOM 1406 N N . GLU A 1 174 ? 32.550 10.086 -3.683 1.00 94.12 174 GLU A N 1
ATOM 1407 C CA . GLU A 1 174 ? 32.616 11.067 -2.599 1.00 94.12 174 GLU A CA 1
ATOM 1408 C C . GLU A 1 174 ? 31.888 12.356 -3.007 1.00 94.12 174 GLU A C 1
ATOM 1410 O O . GLU A 1 174 ? 32.302 13.061 -3.929 1.00 94.12 174 GLU A O 1
ATOM 1415 N N . MET A 1 175 ? 30.821 12.711 -2.287 1.00 89.88 175 MET A N 1
ATOM 1416 C CA . MET A 1 175 ? 30.157 14.001 -2.475 1.00 89.88 175 MET A CA 1
ATOM 1417 C C . MET A 1 175 ? 30.976 15.115 -1.812 1.00 89.88 175 MET A C 1
ATOM 1419 O O . MET A 1 175 ? 31.019 15.221 -0.586 1.00 89.88 175 MET A O 1
ATOM 1423 N N . LYS A 1 176 ? 31.593 15.991 -2.612 1.00 86.50 176 LYS A N 1
ATOM 1424 C CA . LYS A 1 176 ? 32.164 17.249 -2.102 1.00 86.50 176 LYS A CA 1
ATOM 1425 C C . LYS A 1 176 ? 31.012 18.168 -1.689 1.00 86.50 176 LYS A C 1
ATOM 1427 O O . LYS A 1 176 ? 3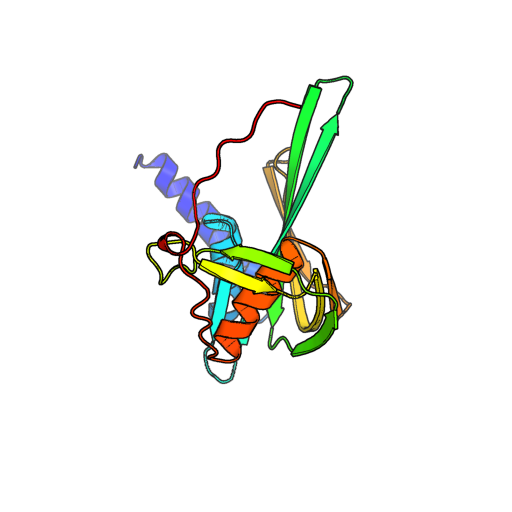0.108 18.394 -2.489 1.00 86.50 176 LYS A O 1
ATOM 1432 N N . GLY A 1 177 ? 31.024 18.647 -0.443 1.00 80.12 177 GLY A N 1
ATOM 1433 C CA . GLY A 1 177 ? 29.940 19.459 0.125 1.00 80.12 177 GLY A CA 1
ATOM 1434 C C . GLY A 1 177 ? 29.558 20.647 -0.766 1.00 80.12 177 GLY A C 1
ATOM 1435 O O . GLY A 1 177 ? 30.444 21.343 -1.266 1.00 80.12 177 GLY A O 1
ATOM 1436 N N . GLN A 1 178 ? 28.248 20.827 -0.972 1.00 53.25 178 GLN A N 1
ATOM 1437 C CA . GLN A 1 178 ? 27.654 22.024 -1.580 1.00 53.25 178 GLN A CA 1
ATOM 1438 C C . GLN A 1 178 ? 27.643 23.193 -0.597 1.00 53.25 178 GLN A C 1
ATOM 1440 O O . GLN A 1 178 ? 27.407 22.942 0.607 1.00 53.25 178 GLN A O 1
#

Foldseek 3Di:
DDPVVVVVVVVVVVVVCVVVVVVVDDPQLCVQVVCCVPVNAKAWDDPPVKTKIWFKDKDWDADPVVRDIKIKIKIKMAIPKDWPDFADWDFDWDDDPVHPFTATDIFGQKTKIFGPWIKMWIQTPVVRDIDIDTDPDRMDMDGDPRRRRVRVRVCVVVVHDDPHHGPVVDDDDDDDDD

pLDDT: mean 93.88, std 5.89, range [53.25, 98.62]

Secondary structure (DSSP, 8-state):
--HHHHHHHHHHHHHHHHHHGGG---SGGGHHHHHHHHH-S-EEEE-SS-EEEEEEEEEEEEETTTTEEEEEEEEEEEES-EEEEEE--EEEEE--TT-SS-EEEEE-SEEEEE-SEEEEEEEETTTTEEEEEE-S-SEEEEETHHHHHHHHHHHHHTTPPP--EEGGGPPP------

Organism: NCBI:txid487685

Radius of gyration: 18.58 Å; chains: 1; bounding box: 52×44×47 Å

Sequence (178 aa):
MKVNDLKAILKFSSREEAMFGRFGLPRDAFYPMILSLKLGGAWSYDAGDLQSISVMKVFTNYDEETKTGNTIEEVYLFLNPEYVSKEGIVNRLERCGNKEERSLVTRPYSVILKAERIIVAAISTEKRKIFVRELEEKTMSFKGPSAFYAAHEMEHLEHIEIDGLPMWAFEYEEMKGQ

InterPro domains:
  IPR008503 Retropepsin-like aspartic endopeptidase RimB [PF05618] (32-132)
  IPR036821 Peptide deformylase superfamily [G3DSA:3.90.45.10] (47-165)
  IPR036821 Peptide deformylase superfamily [SSF56420] (69-158)